Protein AF-A0A1Q3KVF8-F1 (afdb_monomer_lite)

Foldseek 3Di:
DDDDDDDDDDDDDDDDDDDDDDDDDDDDDDPDPPDPPPDPPDDDPVCVQQQDDDPDDCVPDDDDDDDPVVVVVLVCCCPVPNPPPGDSVSRVVSVVVVVCVVCVVVQQVVCCVPPVDGPD

pLDDT: mean 76.24, std 22.69, range [33.97, 98.19]

Structure (mmCIF, N/CA/C/O backbone):
data_AF-A0A1Q3KVF8-F1
#
_entry.id   AF-A0A1Q3KVF8-F1
#
loop_
_atom_site.group_PDB
_atom_site.id
_atom_site.type_symbol
_atom_site.label_atom_id
_atom_site.label_alt_id
_atom_site.label_comp_id
_atom_site.label_asym_id
_atom_site.label_entity_id
_atom_site.label_seq_id
_atom_site.pdbx_PDB_ins_code
_atom_site.Cartn_x
_atom_site.Cartn_y
_atom_site.Cartn_z
_atom_site.occupancy
_atom_site.B_iso_or_equiv
_atom_site.auth_seq_id
_atom_site.auth_comp_id
_atom_site.auth_asym_id
_atom_site.auth_atom_id
_atom_site.pdbx_PDB_model_num
ATOM 1 N N . MET A 1 1 ? 2.516 54.856 -35.756 1.00 39.66 1 MET A N 1
ATOM 2 C CA . MET A 1 1 ? 1.933 54.719 -37.108 1.00 39.66 1 MET A CA 1
ATOM 3 C C . MET A 1 1 ? 2.712 53.660 -37.894 1.00 39.66 1 MET A C 1
ATOM 5 O O . MET A 1 1 ? 3.912 53.811 -38.022 1.00 39.66 1 MET A O 1
ATOM 9 N N . ARG A 1 2 ? 2.005 52.617 -38.367 1.00 35.19 2 ARG A N 1
ATOM 10 C CA . ARG A 1 2 ? 2.134 51.897 -39.661 1.00 35.19 2 ARG A CA 1
ATOM 11 C C . ARG A 1 2 ? 3.485 51.283 -40.130 1.00 35.19 2 ARG A C 1
ATOM 13 O O . ARG A 1 2 ? 4.301 51.990 -40.691 1.00 35.19 2 ARG A O 1
ATOM 20 N N . THR A 1 3 ? 3.531 49.934 -40.060 1.00 38.31 3 THR A N 1
ATOM 21 C CA . THR A 1 3 ? 3.854 48.908 -41.114 1.00 38.31 3 THR A CA 1
ATOM 22 C C . THR A 1 3 ? 5.202 48.955 -41.875 1.00 38.31 3 THR A C 1
ATOM 24 O O . THR A 1 3 ? 5.653 50.016 -42.259 1.00 38.31 3 THR A O 1
ATOM 27 N N . ALA A 1 4 ? 5.872 47.838 -42.213 1.00 43.12 4 ALA A N 1
ATOM 28 C CA . ALA A 1 4 ? 5.341 46.706 -42.984 1.00 43.12 4 ALA A CA 1
ATOM 29 C C . ALA A 1 4 ? 6.137 45.382 -42.850 1.00 43.12 4 ALA A C 1
ATOM 31 O O . ALA A 1 4 ? 7.331 45.360 -42.573 1.00 43.12 4 ALA A O 1
ATOM 32 N N . LEU A 1 5 ? 5.407 44.294 -43.116 1.00 44.28 5 LEU A N 1
ATOM 33 C CA . LEU A 1 5 ? 5.807 42.888 -43.190 1.00 44.28 5 LEU A CA 1
ATOM 34 C C . LEU A 1 5 ? 6.507 42.562 -44.523 1.00 44.28 5 LEU A C 1
ATOM 36 O O . LEU A 1 5 ? 6.031 42.954 -45.591 1.00 44.28 5 LEU A O 1
ATOM 40 N N . THR A 1 6 ? 7.576 41.772 -44.476 1.00 49.53 6 THR A N 1
ATOM 41 C CA . THR A 1 6 ? 8.239 41.167 -45.640 1.00 49.53 6 THR A CA 1
ATOM 42 C C . THR A 1 6 ? 7.433 39.970 -46.161 1.00 49.53 6 THR A C 1
ATOM 44 O O . THR A 1 6 ? 7.231 38.981 -45.460 1.00 49.53 6 THR A O 1
ATOM 47 N N . LYS A 1 7 ? 6.963 40.050 -47.413 1.00 49.44 7 LYS A N 1
ATOM 48 C CA . LYS A 1 7 ? 6.320 38.939 -48.135 1.00 49.44 7 LYS A CA 1
ATOM 49 C C . LYS A 1 7 ? 7.381 37.962 -48.652 1.00 49.44 7 LYS A C 1
ATOM 51 O O . LYS A 1 7 ? 8.204 38.341 -49.481 1.00 49.44 7 LYS A O 1
ATOM 56 N N . VAL A 1 8 ? 7.307 36.698 -48.237 1.00 48.56 8 VAL A N 1
ATOM 57 C CA . VAL A 1 8 ? 7.974 35.579 -48.921 1.00 48.56 8 VAL A CA 1
ATOM 58 C C . VAL A 1 8 ? 7.082 35.138 -50.083 1.00 48.56 8 VAL A C 1
ATOM 60 O O . VAL A 1 8 ? 5.923 34.776 -49.890 1.00 48.56 8 VAL A O 1
ATOM 63 N N . SER A 1 9 ? 7.615 35.221 -51.300 1.00 46.47 9 SER A N 1
ATOM 64 C CA . SER A 1 9 ? 6.986 34.734 -52.530 1.00 46.47 9 SER A CA 1
ATOM 65 C C . SER A 1 9 ? 7.298 33.249 -52.699 1.00 46.47 9 SER A C 1
ATOM 67 O O . SER A 1 9 ? 8.468 32.875 -52.698 1.00 46.47 9 SER A O 1
ATOM 69 N N . ASN A 1 10 ? 6.271 32.412 -52.854 1.00 48.25 10 ASN A N 1
ATOM 70 C CA . ASN A 1 10 ? 6.420 30.984 -53.125 1.00 48.25 10 ASN A CA 1
ATOM 71 C C . ASN A 1 10 ? 5.680 30.650 -54.430 1.00 48.25 10 ASN A C 1
ATOM 73 O O . ASN A 1 10 ? 4.451 30.645 -54.473 1.00 48.25 10 ASN A O 1
ATOM 77 N N . GLN A 1 11 ? 6.432 30.423 -55.508 1.00 44.78 11 GLN A N 1
ATOM 78 C CA . GLN A 1 11 ? 5.911 29.940 -56.792 1.00 44.78 11 GLN A CA 1
ATOM 79 C C . GLN A 1 11 ? 6.045 28.406 -56.847 1.00 44.78 11 GLN A C 1
ATOM 81 O O . GLN A 1 11 ? 7.060 27.876 -56.389 1.00 44.78 11 GLN A O 1
ATOM 86 N N . PRO A 1 12 ? 5.069 27.666 -57.404 1.00 48.16 12 PRO A N 1
ATOM 87 C CA . PRO A 1 12 ? 5.106 26.208 -57.414 1.00 48.16 12 PRO A CA 1
ATOM 88 C C . PRO A 1 12 ? 6.083 25.661 -58.467 1.00 48.16 12 PRO A C 1
ATOM 90 O O . PRO A 1 12 ? 6.035 26.019 -59.646 1.00 48.16 12 PRO A O 1
ATOM 93 N N . ILE A 1 13 ? 6.942 24.728 -58.050 1.00 46.59 13 ILE A N 1
ATOM 94 C CA . ILE A 1 13 ? 7.839 23.972 -58.933 1.00 46.59 13 ILE A CA 1
ATOM 95 C C . ILE A 1 13 ? 7.005 22.945 -59.716 1.00 46.59 13 ILE A C 1
ATOM 97 O O . ILE A 1 13 ? 6.416 22.033 -59.137 1.00 46.59 13 ILE A O 1
ATOM 101 N N . LYS A 1 14 ? 6.959 23.074 -61.048 1.00 48.66 14 LYS A N 1
ATOM 102 C CA . LYS A 1 14 ? 6.334 22.087 -61.945 1.00 48.66 14 LYS A CA 1
ATOM 103 C C . LYS A 1 14 ? 7.222 20.844 -62.053 1.00 48.66 14 LYS A C 1
ATOM 105 O O . LYS A 1 14 ? 8.349 20.936 -62.533 1.00 48.66 14 LYS A O 1
ATOM 110 N N . THR A 1 15 ? 6.712 19.673 -61.678 1.00 43.94 15 THR A N 1
ATOM 111 C CA . THR A 1 15 ? 7.424 18.396 -61.843 1.00 43.94 15 THR A CA 1
ATOM 112 C C . THR A 1 15 ? 7.044 17.709 -63.161 1.00 43.94 15 THR A C 1
ATOM 114 O O . THR A 1 15 ? 5.877 17.608 -63.541 1.00 43.94 15 THR A O 1
ATOM 117 N N . LYS A 1 16 ? 8.063 17.263 -63.905 1.00 47.97 16 LYS A N 1
ATOM 118 C CA . LYS A 1 16 ? 7.956 16.609 -65.218 1.00 47.97 16 LYS A CA 1
ATOM 119 C C . LYS A 1 16 ? 7.699 15.108 -65.032 1.00 47.97 16 LYS A C 1
ATOM 121 O O . LYS A 1 16 ? 8.445 14.429 -64.334 1.00 47.97 16 LYS A O 1
ATOM 126 N N . LYS A 1 17 ? 6.648 14.584 -65.668 1.00 44.81 17 LYS A N 1
ATOM 127 C CA . LYS A 1 17 ? 6.232 13.172 -65.600 1.00 44.81 17 LYS A CA 1
ATOM 128 C C . LYS A 1 17 ? 7.192 12.297 -66.425 1.00 44.81 17 LYS A C 1
ATOM 130 O O . LYS A 1 17 ? 7.297 12.491 -67.635 1.00 44.81 17 LYS A O 1
ATOM 135 N N . MET A 1 18 ? 7.875 11.338 -65.797 1.00 42.97 18 MET A N 1
ATOM 136 C CA . MET A 1 18 ? 8.712 10.338 -66.482 1.00 42.97 18 MET A CA 1
ATOM 137 C C . MET A 1 18 ? 7.965 9.004 -66.639 1.00 42.97 18 MET A C 1
ATOM 139 O O . MET A 1 18 ? 7.259 8.563 -65.732 1.00 42.97 18 MET A O 1
ATOM 143 N N . LYS A 1 19 ? 8.085 8.392 -67.826 1.00 43.38 19 LYS A N 1
ATOM 144 C CA . LYS A 1 19 ? 7.436 7.129 -68.224 1.00 43.38 19 LYS A CA 1
ATOM 145 C C . LYS A 1 19 ? 8.142 5.925 -67.583 1.00 43.38 19 LYS A C 1
ATOM 147 O O . LYS A 1 19 ? 9.366 5.870 -67.551 1.00 43.38 19 LYS A O 1
ATOM 152 N N . LYS A 1 20 ? 7.355 4.956 -67.108 1.00 39.41 20 LYS A N 1
ATOM 153 C CA . LYS A 1 20 ? 7.798 3.723 -66.439 1.00 39.41 20 LYS A CA 1
ATOM 154 C C . LYS A 1 20 ? 8.087 2.640 -67.490 1.00 39.41 20 LYS A C 1
ATOM 156 O O . LYS A 1 20 ? 7.173 2.242 -68.206 1.00 39.41 20 LYS A O 1
ATOM 161 N N . ILE A 1 21 ? 9.334 2.177 -67.586 1.00 41.50 21 ILE A N 1
ATOM 162 C CA . ILE A 1 21 ? 9.707 0.956 -68.320 1.00 41.50 21 ILE A CA 1
ATOM 163 C C . ILE A 1 21 ? 9.616 -0.212 -67.331 1.00 41.50 21 ILE A C 1
ATOM 165 O O . ILE A 1 21 ? 10.204 -0.156 -66.254 1.00 41.50 21 ILE A O 1
ATOM 169 N N . ILE A 1 22 ? 8.837 -1.240 -67.671 1.00 40.69 22 ILE A N 1
ATOM 170 C CA . ILE A 1 22 ? 8.714 -2.479 -66.893 1.00 40.69 22 ILE A CA 1
ATOM 171 C C . ILE A 1 22 ? 9.781 -3.448 -67.404 1.00 40.69 22 ILE A C 1
ATOM 173 O O . ILE A 1 22 ? 9.711 -3.882 -68.550 1.00 40.69 22 ILE A O 1
ATOM 177 N N . LEU A 1 23 ? 10.745 -3.802 -66.552 1.00 33.97 23 LEU A N 1
ATOM 178 C CA . LEU A 1 23 ? 11.651 -4.929 -66.768 1.00 33.97 23 LEU A CA 1
ATOM 179 C C . LEU A 1 23 ? 11.324 -5.998 -65.718 1.00 33.97 23 LEU A C 1
ATOM 181 O O . LEU A 1 23 ? 11.519 -5.788 -64.522 1.00 33.97 23 LEU A O 1
ATOM 185 N N . PHE A 1 24 ? 10.759 -7.118 -66.169 1.00 40.00 24 PHE A N 1
ATOM 186 C CA . PHE A 1 24 ? 10.416 -8.275 -65.341 1.00 40.00 24 PHE A CA 1
ATOM 187 C C . PHE A 1 24 ? 11.704 -8.972 -64.868 1.00 40.00 24 PHE A C 1
ATOM 189 O O . PHE A 1 24 ? 12.281 -9.792 -65.577 1.00 40.00 24 PHE A O 1
ATOM 196 N N . GLY A 1 25 ? 12.157 -8.627 -63.662 1.00 37.78 25 GLY A N 1
ATOM 197 C CA . GLY A 1 25 ? 13.224 -9.310 -62.933 1.00 37.78 25 GLY A CA 1
ATOM 198 C C . GLY A 1 25 ? 12.641 -10.050 -61.732 1.00 37.78 25 GLY A C 1
ATOM 199 O O . GLY A 1 25 ? 12.130 -9.441 -60.797 1.00 37.78 25 GLY A O 1
ATOM 200 N N . ARG A 1 26 ? 12.685 -11.379 -61.777 1.00 47.97 26 ARG A N 1
ATOM 201 C CA . ARG A 1 26 ? 12.183 -12.300 -60.752 1.00 47.97 26 ARG A CA 1
ATOM 202 C C . ARG A 1 26 ? 13.132 -12.262 -59.541 1.00 47.97 26 ARG A C 1
ATOM 204 O O . ARG A 1 26 ? 14.124 -12.980 -59.520 1.00 47.97 26 ARG A O 1
ATOM 211 N N . GLY A 1 27 ? 12.849 -11.407 -5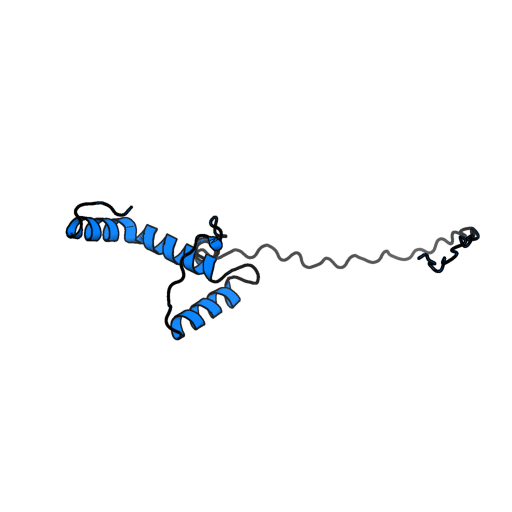8.558 1.00 40.50 27 GLY A N 1
ATOM 212 C CA . GLY A 1 27 ? 13.580 -11.309 -57.288 1.00 40.50 27 GLY A CA 1
ATOM 213 C C . GLY A 1 27 ? 12.616 -11.435 -56.109 1.00 40.50 27 GLY A C 1
ATOM 214 O O . GLY A 1 27 ? 11.602 -10.745 -56.072 1.00 40.50 27 GLY A O 1
ATOM 215 N N . LYS A 1 28 ? 12.892 -12.369 -55.192 1.00 43.09 28 LYS A N 1
ATOM 216 C CA . LYS A 1 28 ? 12.077 -12.662 -54.001 1.00 43.09 28 LYS A CA 1
ATOM 217 C C . LYS A 1 28 ? 11.804 -11.388 -53.186 1.00 43.09 28 LYS A C 1
ATOM 219 O O . LYS A 1 28 ? 12.716 -10.603 -52.950 1.00 43.09 28 LYS A O 1
ATOM 224 N N . ALA A 1 29 ? 10.555 -11.222 -52.749 1.00 45.75 29 ALA A N 1
ATOM 225 C CA . ALA A 1 29 ? 10.142 -10.174 -51.822 1.00 45.75 29 ALA A CA 1
ATOM 226 C C . ALA A 1 29 ? 10.964 -10.232 -50.515 1.00 45.75 29 ALA A C 1
ATOM 228 O O . ALA A 1 29 ? 11.311 -11.337 -50.081 1.00 45.75 29 ALA A O 1
ATOM 229 N N . PRO A 1 30 ? 11.261 -9.089 -49.868 1.00 44.06 30 PRO A N 1
ATOM 230 C CA . PRO A 1 30 ? 11.793 -9.084 -48.513 1.00 44.06 30 PRO A CA 1
ATOM 231 C C . PRO A 1 30 ? 10.769 -9.746 -47.593 1.00 44.06 30 PRO A C 1
ATOM 233 O O . PRO A 1 30 ? 9.615 -9.328 -47.536 1.00 44.06 30 PRO A O 1
ATOM 236 N N . GLN A 1 31 ? 11.182 -10.809 -46.911 1.00 43.25 31 GLN A N 1
ATOM 237 C CA . GLN A 1 31 ? 10.412 -11.366 -45.810 1.00 43.25 31 GLN A CA 1
ATOM 238 C C . GLN A 1 31 ? 10.387 -10.306 -44.705 1.00 43.25 31 GLN A C 1
ATOM 240 O O . GLN A 1 31 ? 11.449 -9.870 -44.256 1.00 43.25 31 GLN A O 1
ATOM 245 N N . GLU A 1 32 ? 9.195 -9.869 -44.294 1.00 49.62 32 GLU A N 1
ATOM 246 C CA . GLU A 1 32 ? 9.015 -9.237 -42.989 1.00 49.62 32 GLU A CA 1
ATOM 247 C C . GLU A 1 32 ? 9.594 -10.198 -41.956 1.00 49.62 32 GLU A C 1
ATOM 249 O O . GLU A 1 32 ? 9.121 -11.325 -41.803 1.00 49.62 32 GLU A O 1
ATOM 254 N N . VAL A 1 33 ? 10.665 -9.776 -41.289 1.00 52.41 33 VAL A N 1
ATOM 255 C CA . VAL A 1 33 ? 11.145 -10.452 -40.088 1.00 52.41 33 VAL A CA 1
ATOM 256 C C . VAL A 1 33 ? 9.964 -10.435 -39.119 1.00 52.41 33 VAL A C 1
ATOM 258 O O . VAL A 1 33 ? 9.521 -9.339 -38.762 1.00 52.41 33 VAL A O 1
ATOM 261 N N . PRO A 1 34 ? 9.404 -11.589 -38.717 1.00 44.72 34 PRO A N 1
ATOM 262 C CA . PRO A 1 34 ? 8.356 -11.584 -37.720 1.00 44.72 34 PRO A CA 1
ATOM 263 C C . PRO A 1 34 ? 8.993 -11.042 -36.446 1.00 44.72 34 PRO A C 1
ATOM 265 O O . PRO A 1 34 ? 9.913 -11.641 -35.886 1.00 44.72 34 PRO A O 1
ATOM 268 N N . THR A 1 35 ? 8.532 -9.871 -36.011 1.00 52.06 35 THR A N 1
ATOM 269 C CA . THR A 1 35 ? 8.745 -9.414 -34.642 1.00 52.06 35 THR A CA 1
ATOM 270 C C . THR A 1 35 ? 8.339 -10.579 -33.741 1.00 52.06 35 THR A C 1
ATOM 272 O O . THR A 1 35 ? 7.242 -11.109 -33.948 1.00 52.06 35 THR A O 1
ATOM 275 N N . PRO A 1 36 ? 9.179 -11.036 -32.795 1.00 47.72 36 PRO A N 1
ATOM 276 C CA . PRO A 1 36 ? 8.752 -12.039 -31.838 1.00 47.72 36 PRO A CA 1
ATOM 277 C C 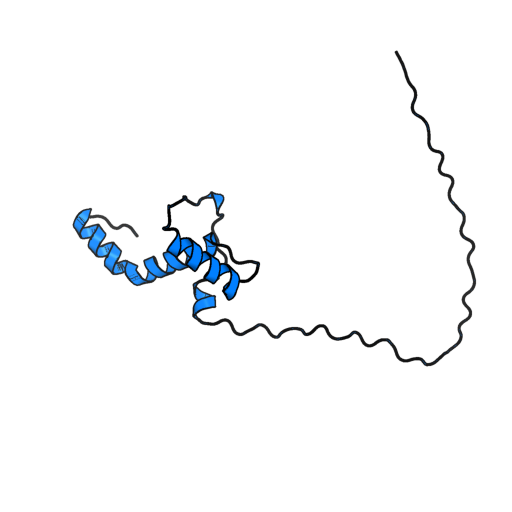. PRO A 1 36 ? 7.528 -11.490 -31.105 1.00 47.72 36 PRO A C 1
ATOM 279 O O . PRO A 1 36 ? 7.640 -10.620 -30.245 1.00 47.72 36 PRO A O 1
ATOM 282 N N . GLN A 1 37 ? 6.342 -11.957 -31.490 1.00 56.72 37 GLN A N 1
ATOM 283 C CA . GLN A 1 37 ? 5.145 -11.807 -30.686 1.00 56.72 37 GLN A CA 1
ATOM 284 C C . GLN A 1 37 ? 5.389 -12.706 -29.483 1.00 56.72 37 GLN A C 1
ATOM 286 O O . GLN A 1 37 ? 5.202 -13.921 -29.544 1.00 56.72 37 GLN A O 1
ATOM 291 N N . VAL A 1 38 ? 5.944 -12.110 -28.430 1.00 56.25 38 VAL A N 1
ATOM 292 C CA . VAL A 1 38 ? 6.119 -12.753 -27.135 1.00 56.25 38 VAL A CA 1
ATOM 293 C C . VAL A 1 38 ? 4.724 -13.202 -26.716 1.00 56.25 38 VAL A C 1
ATOM 295 O O . VAL A 1 38 ? 3.845 -12.370 -26.496 1.00 56.25 38 VAL A O 1
ATOM 298 N N . ALA A 1 39 ? 4.492 -14.516 -26.689 1.00 58.47 39 ALA A N 1
ATOM 299 C CA . ALA A 1 39 ? 3.280 -15.075 -26.107 1.00 58.47 39 ALA A CA 1
ATOM 300 C C . ALA A 1 39 ? 3.087 -14.436 -24.720 1.00 58.47 39 ALA A C 1
ATOM 302 O O . ALA A 1 39 ? 4.081 -14.313 -23.997 1.00 58.47 39 ALA A O 1
ATOM 303 N N . PRO A 1 40 ? 1.873 -13.983 -24.348 1.00 60.41 40 PRO A N 1
ATOM 304 C CA . PRO A 1 40 ? 1.679 -13.293 -23.081 1.00 60.41 40 PRO A CA 1
ATOM 305 C C . PRO A 1 40 ? 2.185 -14.197 -21.958 1.00 60.41 40 PRO A C 1
ATOM 307 O O . PRO A 1 40 ? 1.711 -15.323 -21.796 1.00 60.41 40 PRO A O 1
ATOM 310 N N . ALA A 1 41 ? 3.201 -13.723 -21.237 1.00 66.81 41 ALA A N 1
ATOM 311 C CA . ALA A 1 41 ? 3.764 -14.443 -20.111 1.00 66.81 41 ALA A CA 1
ATOM 312 C C . ALA A 1 41 ? 2.632 -14.768 -19.128 1.00 66.81 41 ALA A C 1
ATOM 314 O O . ALA A 1 41 ? 1.820 -13.903 -18.789 1.00 66.81 41 ALA A O 1
ATOM 315 N N . VAL A 1 42 ? 2.544 -16.032 -18.710 1.00 76.75 42 VAL A N 1
ATOM 316 C CA . VAL A 1 42 ? 1.548 -16.470 -17.731 1.00 76.75 42 VAL A CA 1
ATOM 317 C C . VAL A 1 42 ? 1.856 -15.762 -16.415 1.00 76.75 42 VAL A C 1
ATOM 319 O O . VAL A 1 42 ? 2.828 -16.100 -15.743 1.00 76.75 42 VAL A O 1
ATOM 322 N N . LYS A 1 43 ? 1.035 -14.769 -16.063 1.00 79.81 43 LYS A N 1
ATOM 323 C CA . LYS A 1 43 ? 1.173 -14.024 -14.810 1.00 79.81 43 LYS A CA 1
ATOM 324 C C . LYS A 1 43 ? 0.997 -14.952 -13.619 1.00 79.81 43 LYS A C 1
ATOM 326 O O . LYS A 1 43 ? 0.050 -15.746 -13.565 1.00 79.81 43 LYS A O 1
ATOM 331 N N . THR A 1 44 ? 1.873 -14.818 -12.633 1.00 88.19 44 THR A N 1
ATOM 332 C CA . THR A 1 44 ? 1.741 -15.550 -11.372 1.00 88.19 44 THR A CA 1
ATOM 333 C C . THR A 1 44 ? 0.486 -15.122 -10.603 1.00 88.19 44 THR A C 1
ATOM 335 O O . THR A 1 44 ? -0.063 -14.035 -10.801 1.00 88.19 44 THR A O 1
ATOM 338 N N . LYS A 1 45 ? 0.033 -15.957 -9.653 1.00 91.38 45 LYS A N 1
ATOM 339 C CA . LYS A 1 45 ? -1.040 -15.574 -8.715 1.00 91.38 45 LYS A CA 1
ATOM 340 C C . LYS A 1 45 ? -0.712 -14.258 -8.000 1.00 91.38 45 LYS A C 1
ATOM 342 O O . LYS A 1 45 ? -1.604 -13.445 -7.803 1.00 91.38 45 LYS A O 1
ATOM 347 N N . TYR A 1 46 ? 0.558 -14.052 -7.650 1.00 93.56 46 TYR A N 1
ATOM 348 C CA . TYR A 1 46 ? 1.031 -12.832 -7.005 1.00 93.56 46 TYR A CA 1
ATOM 349 C C . TYR A 1 46 ? 0.846 -11.605 -7.906 1.00 93.56 46 TYR A C 1
ATOM 351 O O . TYR A 1 46 ? 0.214 -10.634 -7.494 1.00 93.56 46 TYR A O 1
ATOM 359 N N . GLU A 1 47 ? 1.309 -11.674 -9.156 1.00 92.31 47 GLU A N 1
ATOM 360 C CA . GLU A 1 47 ? 1.137 -10.584 -10.124 1.00 92.31 47 GLU A CA 1
ATOM 361 C C . GLU A 1 47 ? -0.330 -10.225 -10.346 1.00 92.31 47 GLU A C 1
ATOM 363 O O . GLU A 1 47 ? -0.695 -9.050 -10.377 1.00 92.31 47 GLU A O 1
ATOM 368 N N . ASN A 1 48 ? -1.186 -11.242 -10.444 1.00 91.56 48 ASN A N 1
ATOM 369 C CA . ASN A 1 48 ? -2.616 -11.046 -10.652 1.00 91.56 48 ASN A CA 1
ATOM 370 C C . ASN A 1 48 ? -3.311 -10.375 -9.466 1.00 91.56 48 ASN A C 1
ATOM 372 O O . ASN A 1 48 ? -4.371 -9.789 -9.663 1.00 91.56 48 ASN A O 1
ATOM 376 N N . VAL A 1 49 ? -2.758 -10.469 -8.254 1.00 93.12 49 VAL A N 1
ATOM 377 C CA . VAL A 1 49 ? -3.317 -9.821 -7.061 1.00 93.12 49 VAL A CA 1
ATOM 378 C C . VAL A 1 49 ? -2.766 -8.405 -6.899 1.00 93.12 49 VAL A C 1
ATOM 380 O O . VAL A 1 49 ? -3.561 -7.484 -6.731 1.00 93.12 49 VAL A O 1
ATOM 383 N N . PHE A 1 50 ? -1.445 -8.216 -6.997 1.00 95.31 50 PHE A N 1
ATOM 384 C CA . PHE A 1 50 ? -0.781 -6.977 -6.562 1.00 95.31 50 PHE A CA 1
ATOM 385 C C . PHE A 1 50 ? -0.408 -5.988 -7.674 1.00 95.31 50 PHE A C 1
ATOM 387 O O . PHE A 1 50 ? -0.039 -4.854 -7.375 1.00 95.31 50 PHE A O 1
ATOM 394 N N . PHE A 1 51 ? -0.538 -6.375 -8.944 1.00 93.69 51 PHE A N 1
ATOM 395 C CA . PHE A 1 51 ? -0.258 -5.506 -10.097 1.00 93.69 51 PHE A CA 1
ATOM 396 C C . PHE A 1 51 ? -1.504 -5.265 -10.955 1.00 93.69 51 PHE A C 1
ATOM 398 O O . PHE A 1 51 ? -1.451 -5.230 -12.188 1.00 93.69 51 PHE A O 1
ATOM 405 N N . LYS A 1 52 ? -2.653 -5.102 -10.292 1.00 91.38 52 LYS A N 1
ATOM 406 C CA . LYS A 1 52 ? -3.884 -4.624 -10.928 1.00 91.38 52 LYS A CA 1
ATOM 407 C C . LYS A 1 52 ? -3.820 -3.109 -11.081 1.00 91.38 52 LYS A C 1
ATOM 409 O O . LYS A 1 52 ? -3.274 -2.415 -10.224 1.00 91.38 52 LYS A O 1
ATOM 414 N N . LYS A 1 53 ? -4.409 -2.602 -12.162 1.00 88.31 53 LYS A N 1
ATOM 415 C CA . LYS A 1 53 ? -4.599 -1.164 -12.350 1.00 88.31 53 LYS A CA 1
ATOM 416 C C . LYS A 1 53 ? -5.582 -0.641 -11.308 1.00 88.31 53 LYS A C 1
ATOM 418 O O . LYS A 1 53 ? -6.648 -1.226 -11.135 1.00 88.31 53 LYS A O 1
ATOM 423 N N . ALA A 1 54 ? -5.212 0.443 -10.632 1.00 79.25 54 ALA A N 1
ATOM 424 C CA . ALA A 1 54 ? -6.087 1.081 -9.659 1.00 79.25 54 ALA A CA 1
ATOM 425 C C . ALA A 1 54 ? -7.235 1.791 -10.389 1.00 79.25 54 ALA A C 1
ATOM 427 O O . ALA A 1 54 ? -7.012 2.555 -11.330 1.00 79.25 54 ALA A O 1
ATOM 428 N N . GLU A 1 55 ? -8.467 1.563 -9.937 1.00 75.38 55 GLU A N 1
ATOM 429 C CA . GLU A 1 55 ? -9.659 2.255 -10.454 1.00 75.38 55 GLU A CA 1
ATOM 430 C C . GLU A 1 55 ? -9.733 3.711 -9.961 1.00 75.38 55 GLU A C 1
ATOM 432 O O . GLU A 1 55 ? -10.460 4.543 -10.507 1.00 75.38 55 GLU A O 1
ATOM 437 N N . ILE A 1 56 ? -8.955 4.030 -8.925 1.00 73.31 56 ILE A N 1
ATOM 438 C CA . ILE A 1 56 ? -8.945 5.319 -8.248 1.00 73.31 56 ILE A CA 1
ATOM 439 C C . ILE A 1 56 ? -7.781 6.158 -8.772 1.00 73.31 56 ILE A C 1
ATOM 441 O O . ILE A 1 56 ? -6.635 5.715 -8.839 1.00 73.31 56 ILE A O 1
ATOM 445 N N . SER A 1 57 ? -8.056 7.422 -9.099 1.00 71.75 57 SER A N 1
ATOM 446 C CA . SER A 1 57 ? -6.992 8.354 -9.464 1.00 71.75 57 SER A CA 1
ATOM 447 C C . SER A 1 57 ? -6.114 8.673 -8.248 1.00 71.75 57 SER A C 1
AT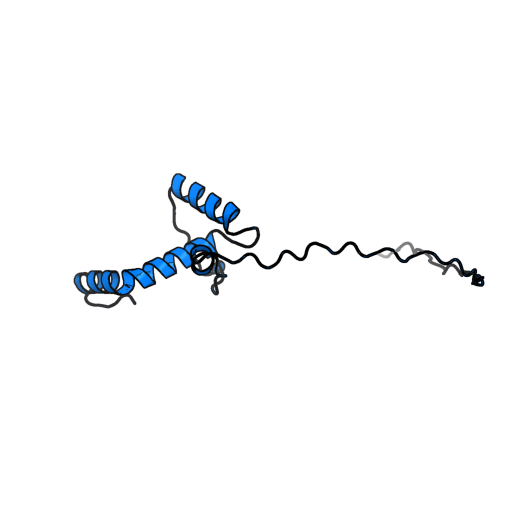OM 449 O O . SER A 1 57 ? -6.627 8.989 -7.176 1.00 71.75 57 SER A O 1
ATOM 451 N N . THR A 1 58 ? -4.793 8.728 -8.421 1.00 68.88 58 THR A N 1
ATOM 452 C CA . THR A 1 58 ? -3.844 9.103 -7.351 1.00 68.88 58 THR A CA 1
ATOM 453 C C . THR A 1 58 ? -4.177 10.450 -6.684 1.00 68.88 58 THR A C 1
ATOM 455 O O . THR A 1 58 ? -3.796 10.696 -5.543 1.00 68.88 58 THR A O 1
ATOM 458 N N . ARG A 1 59 ? -4.932 11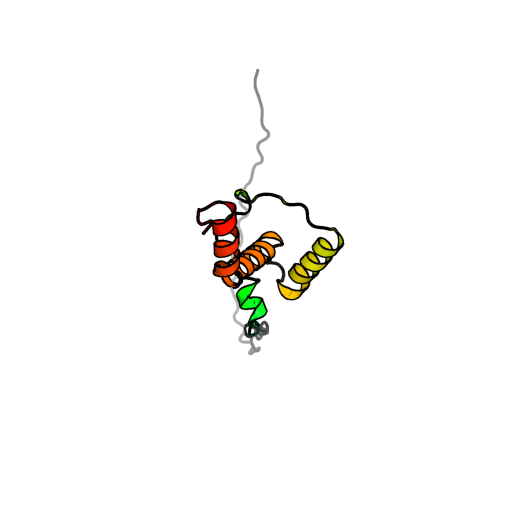.327 -7.363 1.00 73.31 59 ARG A N 1
ATOM 459 C CA . ARG A 1 59 ? -5.320 12.664 -6.879 1.00 73.31 59 ARG A CA 1
ATOM 460 C C . ARG A 1 59 ? -6.284 12.650 -5.689 1.00 73.31 59 ARG A C 1
ATOM 462 O O . ARG A 1 59 ? -6.368 13.658 -4.997 1.00 73.31 59 ARG A O 1
ATOM 469 N N . SER A 1 60 ? -6.989 11.547 -5.441 1.00 80.44 60 SER A N 1
ATOM 470 C CA . SER A 1 60 ? -7.825 11.368 -4.242 1.00 80.44 60 SER A CA 1
ATOM 471 C C . SER A 1 60 ? -7.101 10.640 -3.106 1.00 80.44 60 SER A C 1
ATOM 473 O O . SER A 1 60 ? -7.684 10.426 -2.044 1.00 80.44 60 SER A O 1
ATOM 475 N N . GLY A 1 61 ? -5.840 10.253 -3.319 1.00 81.88 61 GLY A N 1
ATOM 476 C CA . GLY A 1 61 ? -5.021 9.594 -2.312 1.00 81.88 61 GLY A CA 1
ATOM 477 C C . GLY A 1 61 ? -4.593 10.530 -1.179 1.00 81.88 61 GLY A C 1
ATOM 478 O O . GLY A 1 61 ? -4.626 11.756 -1.292 1.00 81.88 61 GLY A O 1
ATOM 479 N N . LYS A 1 62 ? -4.139 9.929 -0.076 1.00 87.25 62 LYS A N 1
ATOM 480 C CA . LYS A 1 62 ? -3.478 10.626 1.035 1.00 87.25 62 LYS A CA 1
ATOM 481 C C . LYS A 1 62 ? -2.037 10.139 1.150 1.00 87.25 62 LYS A C 1
ATOM 483 O O . LYS A 1 62 ? -1.780 8.944 1.053 1.00 87.25 62 LYS A O 1
ATOM 488 N N . GLY A 1 63 ? -1.105 11.066 1.366 1.00 89.25 63 GLY A N 1
ATOM 489 C CA . GLY A 1 63 ? 0.298 10.734 1.605 1.00 89.25 63 GLY A CA 1
ATOM 490 C C . GLY A 1 63 ? 0.507 10.186 3.016 1.00 89.25 63 GLY A C 1
ATOM 491 O O . GLY A 1 63 ? 0.010 10.760 3.984 1.00 89.25 63 GLY A O 1
ATOM 492 N N . VAL A 1 64 ? 1.265 9.098 3.127 1.00 92.75 64 VAL A N 1
ATOM 493 C CA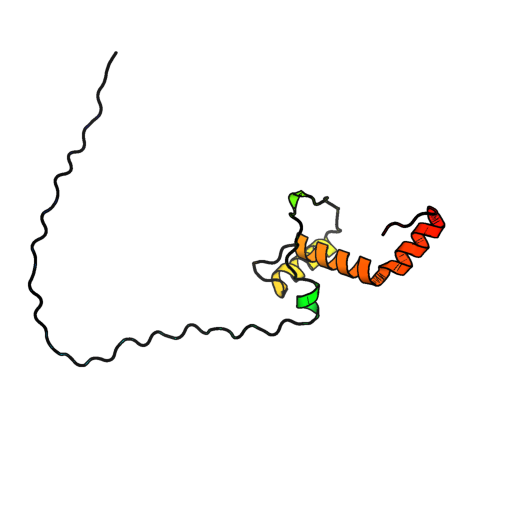 . VAL A 1 64 ? 1.718 8.527 4.402 1.00 92.75 64 VAL A CA 1
ATOM 494 C C . VAL A 1 64 ? 3.232 8.350 4.369 1.00 92.75 64 VAL A C 1
ATOM 496 O O . VAL A 1 64 ? 3.812 8.096 3.315 1.00 92.75 64 VAL A O 1
ATOM 499 N N . TYR A 1 65 ? 3.884 8.487 5.521 1.00 95.88 65 TYR A N 1
ATOM 500 C CA . TYR A 1 65 ? 5.318 8.232 5.627 1.00 95.88 65 TYR A CA 1
ATOM 501 C C . TYR A 1 65 ? 5.587 6.730 5.716 1.00 95.88 65 TYR A C 1
ATOM 503 O O . TYR A 1 65 ? 4.960 6.020 6.500 1.00 95.88 65 TYR A O 1
ATOM 511 N N . ILE A 1 66 ? 6.562 6.260 4.941 1.00 95.00 66 ILE A N 1
ATOM 512 C CA . ILE A 1 66 ? 7.059 4.883 4.973 1.00 95.00 66 ILE A CA 1
ATOM 513 C C . ILE A 1 66 ? 8.547 4.939 5.317 1.00 95.00 66 ILE A C 1
ATOM 515 O O . ILE A 1 66 ? 9.268 5.821 4.851 1.00 95.00 66 ILE A O 1
ATOM 519 N N . ARG A 1 67 ? 9.016 4.003 6.150 1.00 97.62 67 ARG A N 1
ATOM 520 C CA . ARG A 1 67 ? 10.442 3.898 6.493 1.00 97.62 67 ARG A CA 1
ATOM 521 C C . ARG A 1 67 ? 11.289 3.679 5.238 1.00 97.62 67 ARG A C 1
ATOM 523 O O . ARG A 1 67 ? 10.859 2.983 4.317 1.00 97.62 67 ARG A O 1
ATOM 530 N N . LYS A 1 68 ? 12.500 4.240 5.223 1.00 97.56 68 LYS A N 1
ATOM 531 C CA . LYS A 1 68 ? 13.402 4.249 4.059 1.00 97.56 68 LYS A CA 1
ATOM 532 C C . LYS A 1 68 ? 13.636 2.848 3.490 1.00 97.56 68 LYS A C 1
ATOM 534 O O . LYS A 1 68 ? 13.503 2.646 2.288 1.00 97.56 68 LYS A O 1
ATOM 539 N N . GLU A 1 69 ? 13.884 1.871 4.354 1.00 98.19 69 GLU A N 1
ATOM 540 C CA . GLU A 1 69 ? 14.179 0.486 3.970 1.00 98.19 69 GLU A CA 1
ATOM 541 C C . GLU A 1 69 ? 12.978 -0.190 3.292 1.00 98.19 69 GLU A C 1
ATOM 543 O O . GLU A 1 69 ? 13.131 -1.018 2.394 1.00 98.19 69 GLU A O 1
ATOM 548 N N . PHE A 1 70 ? 11.762 0.161 3.715 1.00 97.69 70 PHE A N 1
ATOM 549 C CA . PHE A 1 70 ? 10.534 -0.360 3.116 1.00 97.69 70 PHE A CA 1
ATOM 550 C C . PHE A 1 70 ? 10.255 0.313 1.785 1.00 97.69 70 PHE A C 1
ATOM 552 O O . PHE A 1 70 ? 9.933 -0.375 0.822 1.00 97.69 70 PHE A O 1
ATOM 559 N N . HIS A 1 71 ? 10.439 1.630 1.710 1.00 96.88 71 HIS A N 1
ATOM 560 C CA . HIS A 1 71 ? 10.307 2.362 0.460 1.00 96.88 71 HIS A CA 1
ATOM 561 C C . HIS A 1 71 ? 11.248 1.800 -0.619 1.00 96.88 71 HIS A C 1
ATOM 563 O O . HIS A 1 71 ? 10.801 1.496 -1.721 1.00 96.88 71 HIS A O 1
ATOM 569 N N . GLU A 1 72 ? 12.527 1.584 -0.296 1.00 97.19 72 GLU A N 1
ATOM 570 C CA . GLU A 1 72 ? 13.509 0.997 -1.223 1.00 97.19 72 GLU A CA 1
ATOM 571 C C . GLU A 1 72 ? 13.084 -0.396 -1.706 1.00 97.19 72 GLU A C 1
ATOM 573 O O . GLU A 1 72 ? 13.099 -0.667 -2.908 1.00 97.19 72 GLU A O 1
ATOM 578 N N . ARG A 1 73 ? 12.633 -1.262 -0.791 1.00 97.75 73 ARG A N 1
ATOM 579 C CA . ARG A 1 73 ? 12.173 -2.612 -1.137 1.00 97.75 73 ARG A CA 1
ATOM 580 C C . ARG A 1 73 ? 10.919 -2.599 -2.010 1.00 97.75 73 ARG A C 1
ATOM 582 O O . ARG A 1 73 ? 10.845 -3.356 -2.973 1.00 97.75 73 ARG A O 1
ATOM 589 N N . ILE A 1 74 ? 9.945 -1.749 -1.692 1.00 96.81 74 ILE A N 1
ATOM 590 C CA . ILE A 1 74 ? 8.717 -1.627 -2.484 1.00 96.81 74 ILE A CA 1
ATOM 591 C C . ILE A 1 74 ? 9.053 -1.116 -3.885 1.00 96.81 74 ILE A C 1
ATOM 593 O O . ILE A 1 74 ? 8.580 -1.680 -4.867 1.00 96.81 74 ILE A O 1
ATOM 597 N N . MET A 1 75 ? 9.922 -0.109 -3.993 1.00 95.62 75 MET A N 1
ATOM 598 C CA . MET A 1 75 ? 10.364 0.385 -5.294 1.00 95.62 75 MET A CA 1
ATOM 599 C C . MET A 1 75 ? 11.042 -0.720 -6.105 1.00 95.62 75 MET A C 1
ATOM 601 O O . MET A 1 75 ? 10.747 -0.859 -7.286 1.00 95.62 75 MET A O 1
ATOM 605 N N . GLN A 1 76 ? 11.895 -1.553 -5.506 1.00 96.06 76 GLN A N 1
ATOM 606 C CA . GLN A 1 76 ? 12.482 -2.695 -6.220 1.00 96.06 76 GLN A CA 1
ATOM 607 C C . GLN A 1 76 ? 11.419 -3.676 -6.732 1.00 96.06 76 GLN A C 1
ATOM 609 O O . GLN A 1 76 ? 11.492 -4.093 -7.884 1.00 96.06 76 GLN A O 1
ATOM 614 N N . ILE A 1 77 ? 10.412 -4.004 -5.917 1.00 96.19 77 ILE A N 1
ATOM 615 C CA . ILE A 1 77 ? 9.303 -4.880 -6.326 1.00 96.19 77 ILE A CA 1
ATOM 616 C C . ILE A 1 77 ? 8.565 -4.292 -7.532 1.00 96.19 77 ILE A C 1
ATOM 618 O O . ILE A 1 77 ? 8.358 -4.989 -8.525 1.00 96.19 77 ILE A O 1
ATOM 622 N N . VAL A 1 78 ? 8.216 -3.006 -7.466 1.00 95.62 78 VAL A N 1
ATOM 623 C CA . VAL A 1 78 ? 7.482 -2.318 -8.534 1.00 95.62 78 VAL A CA 1
ATOM 624 C C . VAL A 1 78 ? 8.272 -2.329 -9.842 1.00 95.62 78 VAL A C 1
ATOM 626 O O . VAL A 1 78 ? 7.727 -2.734 -10.861 1.00 95.62 78 VAL A O 1
ATOM 629 N N . HIS A 1 79 ? 9.559 -1.975 -9.820 1.00 93.38 79 HIS A N 1
ATOM 630 C CA . HIS A 1 79 ? 10.354 -1.908 -11.051 1.00 93.38 79 HIS A CA 1
ATOM 631 C C . HIS A 1 79 ? 10.704 -3.283 -11.631 1.00 93.38 79 HIS A C 1
ATOM 633 O O . HIS A 1 79 ? 10.749 -3.432 -12.849 1.00 93.38 79 HIS A O 1
ATOM 639 N N . VAL A 1 80 ? 10.991 -4.280 -10.787 1.00 93.88 80 VAL A N 1
ATOM 640 C CA . VAL A 1 80 ? 11.460 -5.597 -11.255 1.00 93.88 80 VAL A CA 1
ATOM 641 C C . VAL A 1 80 ? 10.298 -6.489 -11.686 1.00 93.88 80 VAL A C 1
ATOM 643 O O . VAL A 1 80 ? 10.430 -7.219 -12.664 1.00 93.88 80 VAL A O 1
ATOM 646 N N . ILE A 1 81 ? 9.172 -6.446 -10.966 1.00 93.06 81 ILE A N 1
ATOM 647 C CA . ILE A 1 81 ? 8.023 -7.333 -11.213 1.00 93.06 81 ILE A CA 1
ATOM 648 C C . ILE A 1 81 ? 6.917 -6.606 -11.985 1.00 93.06 81 ILE A C 1
ATOM 650 O O . ILE A 1 81 ? 6.287 -7.196 -12.858 1.00 93.06 81 ILE A O 1
ATOM 654 N N . GLY A 1 82 ? 6.674 -5.331 -11.679 1.00 86.81 82 GLY A N 1
ATOM 655 C CA . GLY A 1 82 ? 5.556 -4.574 -12.242 1.00 86.81 82 GLY A CA 1
ATOM 656 C C . GLY A 1 82 ? 5.756 -4.055 -13.664 1.00 86.81 82 GLY A C 1
ATOM 657 O O . GLY A 1 82 ? 4.772 -3.757 -14.341 1.00 86.81 82 GLY A O 1
ATOM 658 N N . GLY A 1 83 ? 7.001 -3.969 -14.135 1.00 84.06 83 GLY A N 1
ATOM 659 C CA . GLY A 1 83 ? 7.325 -3.403 -15.446 1.00 84.06 83 GLY A CA 1
ATOM 660 C C . GLY A 1 83 ? 7.117 -1.884 -15.517 1.00 84.06 83 GLY A C 1
ATOM 661 O O . GLY A 1 83 ? 6.991 -1.214 -14.495 1.00 84.06 83 GLY A O 1
ATOM 662 N N . GLU A 1 84 ? 7.100 -1.331 -16.734 1.00 78.62 84 GLU A N 1
ATOM 663 C CA . GLU A 1 84 ? 7.071 0.128 -16.961 1.00 78.62 84 GLU A CA 1
ATOM 664 C C . GLU A 1 84 ? 5.763 0.804 -16.525 1.00 78.62 84 GLU A C 1
ATOM 666 O O . GLU A 1 84 ? 5.763 1.982 -16.173 1.00 78.62 84 GLU A O 1
ATOM 671 N N . ASP A 1 85 ? 4.656 0.062 -16.511 1.00 82.69 85 ASP A N 1
ATOM 672 C CA . ASP A 1 85 ? 3.328 0.626 -16.267 1.00 82.69 85 ASP A CA 1
ATOM 673 C C . ASP A 1 85 ? 2.889 0.561 -14.800 1.00 82.69 85 ASP A C 1
ATOM 675 O O . ASP A 1 85 ? 1.843 1.118 -14.458 1.00 82.69 85 ASP A O 1
ATOM 679 N N . ALA A 1 86 ? 3.620 -0.147 -13.938 1.00 90.50 86 ALA A N 1
ATOM 680 C CA . ALA A 1 86 ? 3.252 -0.285 -12.536 1.00 90.50 86 ALA A CA 1
ATOM 681 C C . ALA A 1 86 ? 3.748 0.903 -11.717 1.00 90.50 86 ALA A C 1
ATOM 683 O O . ALA A 1 86 ? 4.923 1.270 -11.747 1.00 90.50 86 ALA A O 1
ATOM 684 N N . THR A 1 87 ? 2.856 1.471 -10.915 1.00 91.69 87 THR A N 1
ATOM 685 C CA . THR A 1 87 ? 3.202 2.571 -10.015 1.00 91.69 87 THR A CA 1
ATOM 686 C C . THR A 1 87 ? 3.302 2.109 -8.565 1.00 91.69 87 THR A C 1
ATOM 688 O O . THR A 1 87 ? 2.636 1.169 -8.129 1.00 91.69 87 THR A O 1
ATOM 691 N N . LEU A 1 88 ? 4.099 2.839 -7.776 1.00 92.81 88 LEU A N 1
ATOM 692 C CA . LEU A 1 88 ? 4.157 2.675 -6.321 1.00 92.81 88 LEU A CA 1
ATOM 693 C C . LEU A 1 88 ? 2.764 2.774 -5.681 1.00 92.81 88 LEU A C 1
ATOM 695 O O . LEU A 1 88 ? 2.453 2.022 -4.761 1.00 92.81 88 LEU A O 1
ATOM 699 N N . PHE A 1 89 ? 1.937 3.698 -6.180 1.00 91.94 89 PHE A N 1
ATOM 700 C CA . PHE A 1 89 ? 0.572 3.897 -5.705 1.00 91.94 89 PHE A CA 1
ATOM 701 C C . PHE A 1 89 ? -0.293 2.659 -5.946 1.00 91.94 89 PHE A C 1
ATOM 703 O O . PHE A 1 89 ? -0.865 2.149 -4.992 1.00 91.94 89 PHE A O 1
ATOM 710 N N . GLU A 1 90 ? -0.344 2.146 -7.179 1.00 92.81 90 GLU A N 1
ATOM 711 C CA . GLU A 1 90 ? -1.145 0.960 -7.518 1.00 92.81 90 GLU A CA 1
ATOM 712 C C . GLU A 1 90 ? -0.717 -0.265 -6.708 1.00 92.81 90 GLU A C 1
ATOM 714 O O . GLU A 1 90 ? -1.559 -0.998 -6.194 1.00 92.81 90 GLU A O 1
ATOM 719 N N . TYR A 1 91 ? 0.591 -0.480 -6.551 1.00 95.38 91 TYR A N 1
ATOM 720 C CA . TYR A 1 91 ? 1.085 -1.606 -5.765 1.00 95.38 91 TYR A CA 1
ATOM 721 C C . TYR A 1 91 ? 0.662 -1.497 -4.293 1.00 95.38 91 TYR A C 1
ATOM 723 O O . TYR A 1 91 ? 0.159 -2.463 -3.720 1.00 95.38 91 TYR A O 1
ATOM 731 N N . LEU A 1 92 ? 0.822 -0.319 -3.681 1.00 95.25 92 LEU A N 1
ATOM 732 C CA . LEU A 1 92 ? 0.401 -0.096 -2.297 1.00 95.25 92 LEU A CA 1
ATOM 733 C C . LEU A 1 92 ? -1.116 -0.203 -2.124 1.00 95.25 92 LEU A C 1
ATOM 735 O O . LEU A 1 92 ? -1.560 -0.776 -1.133 1.00 95.25 92 LEU A O 1
ATOM 739 N N . ASP A 1 93 ? -1.896 0.301 -3.078 1.00 94.00 93 ASP A N 1
ATOM 740 C CA . ASP A 1 93 ? -3.356 0.201 -3.068 1.00 94.00 93 ASP A CA 1
ATOM 741 C C . ASP A 1 93 ? -3.806 -1.266 -3.075 1.00 94.00 93 ASP A C 1
ATOM 743 O O . ASP A 1 93 ? -4.566 -1.686 -2.203 1.00 94.00 93 ASP A O 1
ATOM 747 N N . ASN A 1 94 ? -3.232 -2.090 -3.960 1.00 95.50 94 ASN A N 1
ATOM 748 C CA . ASN A 1 94 ? -3.537 -3.521 -4.008 1.00 95.50 94 ASN A CA 1
ATOM 749 C C . ASN A 1 94 ? -3.102 -4.265 -2.734 1.00 95.50 94 ASN A C 1
ATOM 751 O O . ASN A 1 94 ? -3.825 -5.140 -2.260 1.00 95.50 94 ASN A O 1
ATOM 755 N N . VAL A 1 95 ? -1.940 -3.925 -2.162 1.00 96.56 95 VAL A N 1
ATOM 756 C CA . VAL A 1 95 ? -1.471 -4.511 -0.892 1.00 96.56 95 VAL A CA 1
ATOM 757 C C . VAL A 1 95 ? -2.427 -4.179 0.253 1.00 96.56 95 VAL A C 1
ATOM 759 O O . VAL A 1 95 ? -2.751 -5.052 1.057 1.00 96.56 95 VAL A O 1
ATOM 762 N N . LEU A 1 96 ? -2.898 -2.934 0.330 1.00 96.25 96 LEU A N 1
ATOM 763 C CA . LEU A 1 96 ? -3.848 -2.515 1.357 1.00 96.25 96 LEU A CA 1
ATOM 764 C C . LEU A 1 96 ? -5.221 -3.162 1.151 1.00 96.25 96 LEU A C 1
ATOM 766 O O . LEU A 1 96 ? -5.809 -3.638 2.120 1.00 96.25 96 LEU A O 1
ATOM 770 N N . ALA A 1 97 ? -5.707 -3.235 -0.089 1.00 95.56 97 ALA A N 1
ATOM 771 C CA . ALA A 1 97 ? -6.967 -3.895 -0.415 1.00 95.56 97 ALA A CA 1
ATOM 772 C C . ALA A 1 97 ? -6.954 -5.381 -0.017 1.00 95.56 97 ALA A C 1
ATOM 774 O O . ALA A 1 97 ? -7.892 -5.854 0.624 1.00 95.56 97 ALA A O 1
ATOM 775 N N . ASP A 1 98 ? -5.875 -6.100 -0.338 1.00 97.00 98 ASP A N 1
ATOM 776 C CA . ASP A 1 98 ? -5.697 -7.505 0.042 1.00 97.00 98 ASP A CA 1
ATOM 777 C C . ASP A 1 98 ? -5.602 -7.683 1.565 1.00 97.00 98 ASP A C 1
ATOM 779 O O . ASP A 1 98 ? -6.247 -8.568 2.131 1.00 97.00 98 ASP A O 1
ATOM 783 N N . HIS A 1 99 ? -4.874 -6.796 2.252 1.00 97.81 99 HIS A N 1
ATOM 784 C CA . HIS A 1 99 ? -4.788 -6.803 3.711 1.00 97.81 99 HIS A CA 1
ATOM 785 C C . HIS A 1 99 ? -6.162 -6.588 4.363 1.00 97.81 99 HIS A C 1
ATOM 787 O O . HIS A 1 99 ? -6.551 -7.356 5.244 1.00 97.81 99 HIS A O 1
ATOM 793 N N . PHE A 1 100 ? -6.931 -5.592 3.913 1.00 97.69 100 PHE A N 1
ATOM 794 C CA . PHE A 1 100 ? -8.270 -5.339 4.445 1.00 97.69 100 PHE A CA 1
ATOM 795 C C . PHE A 1 100 ? -9.241 -6.478 4.150 1.00 97.69 100 PHE A C 1
ATOM 797 O O . PHE A 1 100 ? -10.043 -6.814 5.016 1.00 97.69 100 PHE A O 1
ATOM 804 N N . ALA A 1 101 ? -9.163 -7.097 2.971 1.00 96.69 101 ALA A N 1
ATOM 805 C CA . ALA A 1 101 ? -9.989 -8.252 2.640 1.00 96.69 101 ALA A CA 1
ATOM 806 C C . ALA A 1 101 ? -9.641 -9.469 3.513 1.00 96.69 101 ALA A C 1
ATOM 808 O O . ALA A 1 101 ? -10.541 -10.124 4.036 1.00 96.69 101 ALA A O 1
ATOM 809 N N . THR A 1 102 ? -8.348 -9.741 3.705 1.00 97.81 102 THR A N 1
ATOM 810 C CA . THR A 1 102 ? -7.855 -10.887 4.485 1.00 97.81 102 THR A CA 1
ATOM 811 C C . THR A 1 102 ? -8.173 -10.753 5.973 1.00 97.81 102 THR A C 1
ATOM 813 O O . THR A 1 102 ? -8.536 -11.736 6.612 1.00 97.81 102 THR A O 1
ATOM 816 N N . HIS A 1 103 ? -8.077 -9.541 6.523 1.00 98.12 103 HIS A N 1
ATOM 817 C CA . HIS A 1 103 ? -8.231 -9.283 7.959 1.00 98.12 103 HIS A CA 1
ATOM 818 C C . HIS A 1 103 ? -9.548 -8.585 8.320 1.00 98.12 103 HIS A C 1
ATOM 820 O O . HIS A 1 103 ? -9.676 -8.039 9.418 1.00 98.12 103 HIS A O 1
ATOM 826 N N . LYS A 1 104 ? -10.536 -8.580 7.415 1.00 97.50 104 LYS A N 1
ATOM 827 C CA . LYS A 1 104 ? -11.793 -7.836 7.587 1.00 97.50 104 LYS A CA 1
ATOM 828 C C . LYS A 1 104 ? -12.467 -8.136 8.923 1.00 97.50 104 LYS A C 1
ATOM 830 O O . LYS A 1 104 ? -12.796 -7.211 9.665 1.00 97.50 104 LYS A O 1
ATOM 835 N N . ASP A 1 105 ? -12.654 -9.413 9.237 1.00 97.56 105 ASP A N 1
ATOM 836 C CA . ASP A 1 105 ? -13.397 -9.840 10.425 1.00 97.56 105 ASP A CA 1
ATOM 837 C C . ASP A 1 105 ? -12.644 -9.505 11.720 1.00 97.56 105 ASP A C 1
ATOM 839 O O . ASP A 1 105 ? -13.240 -9.023 12.687 1.00 97.56 105 ASP A O 1
ATOM 843 N N . GLU A 1 106 ? -11.320 -9.683 11.722 1.00 98.00 106 GLU A N 1
ATOM 844 C CA . GLU A 1 106 ? -10.446 -9.352 12.853 1.00 98.00 106 GLU A CA 1
ATOM 845 C C . GLU A 1 106 ? -10.467 -7.847 13.137 1.00 98.00 106 GLU A C 1
ATOM 847 O O . GLU A 1 106 ? -10.710 -7.422 14.270 1.00 98.00 106 GLU A O 1
ATOM 852 N N . ILE A 1 107 ? -10.278 -7.031 12.096 1.00 98.06 107 ILE A N 1
ATOM 853 C CA . ILE A 1 107 ? -10.309 -5.570 12.203 1.00 98.06 107 ILE A CA 1
ATOM 854 C C . ILE A 1 107 ? -11.697 -5.106 12.668 1.00 98.06 107 ILE A C 1
ATOM 856 O O . ILE A 1 107 ? -11.782 -4.293 13.588 1.00 98.06 107 ILE A O 1
ATOM 860 N N . SER A 1 108 ? -12.778 -5.647 12.092 1.00 97.44 108 SER A N 1
ATOM 861 C CA . SER A 1 108 ? -14.161 -5.305 12.475 1.00 97.44 108 SER A CA 1
ATOM 862 C C . SER A 1 108 ? -14.433 -5.616 13.946 1.00 97.44 108 SER A C 1
ATOM 864 O O . SER A 1 108 ? -15.029 -4.808 14.659 1.00 97.44 108 SER A O 1
ATOM 866 N N . THR A 1 109 ? -13.978 -6.779 14.417 1.00 97.38 109 THR A N 1
ATOM 867 C CA . THR A 1 109 ? -14.150 -7.216 15.809 1.00 97.38 109 THR A CA 1
ATOM 868 C C . THR A 1 109 ? -13.409 -6.283 16.764 1.00 97.38 109 THR A C 1
ATOM 870 O O . THR A 1 109 ? -14.028 -5.689 17.650 1.00 97.38 109 THR A O 1
ATOM 873 N N . LEU A 1 110 ? -12.113 -6.057 16.526 1.00 97.38 110 LEU A N 1
ATOM 874 C CA . LEU A 1 110 ? -11.288 -5.174 17.357 1.00 97.38 110 LEU A CA 1
ATOM 875 C C . LEU A 1 110 ? -11.799 -3.726 17.363 1.00 97.38 110 LEU A C 1
ATOM 877 O O . LEU A 1 110 ? -11.671 -3.020 18.368 1.00 97.38 110 LEU A O 1
ATOM 881 N N . TYR A 1 111 ? -12.374 -3.263 16.251 1.00 97.25 111 TYR A N 1
ATOM 882 C CA . TYR A 1 111 ? -12.945 -1.924 16.164 1.00 97.25 111 TYR A CA 1
ATOM 883 C C . TYR A 1 111 ? -14.251 -1.809 16.964 1.00 97.25 111 TYR A C 1
ATOM 885 O O . TYR A 1 111 ? -14.399 -0.871 17.753 1.00 97.25 111 TYR A O 1
ATOM 893 N N . LYS A 1 112 ? -15.158 -2.792 16.850 1.00 96.88 112 LYS A N 1
ATOM 894 C CA . LYS A 1 112 ? -16.419 -2.848 17.616 1.00 96.88 112 LYS A CA 1
ATOM 895 C C . LYS A 1 112 ? -16.183 -2.886 19.120 1.00 96.88 112 LYS A C 1
ATOM 897 O O . LYS A 1 112 ? -16.879 -2.192 19.859 1.00 96.88 112 LYS A O 1
ATOM 902 N N . GLU A 1 113 ? -15.183 -3.631 19.577 1.00 96.12 113 GLU A N 1
ATOM 903 C CA . GLU A 1 113 ? -14.826 -3.691 20.999 1.00 96.12 113 GLU A CA 1
ATOM 904 C C . GLU A 1 113 ? -14.407 -2.325 21.559 1.00 96.12 113 GLU A C 1
ATOM 906 O O . GLU A 1 113 ? -14.726 -1.993 22.701 1.00 96.12 113 GLU A O 1
ATOM 911 N N . LYS A 1 114 ? -13.724 -1.507 20.750 1.00 95.81 114 LYS A N 1
ATOM 912 C CA . LYS A 1 114 ? -13.187 -0.208 21.181 1.00 95.81 114 LYS A CA 1
ATOM 913 C C . LYS A 1 114 ? -14.144 0.960 20.957 1.00 95.81 114 LYS A C 1
ATOM 915 O O . LYS A 1 114 ? -14.150 1.892 21.757 1.00 95.81 114 LYS A O 1
ATOM 920 N N . TYR A 1 115 ? -14.942 0.915 19.891 1.00 93.12 115 TYR A N 1
ATOM 921 C CA . TYR A 1 115 ? -15.750 2.050 19.428 1.00 93.12 115 TYR A CA 1
ATOM 922 C C . TYR A 1 115 ? -17.249 1.746 19.286 1.00 93.12 115 TYR A C 1
ATOM 924 O O . TYR A 1 115 ? -18.016 2.653 18.978 1.00 93.12 115 TYR A O 1
ATOM 932 N N . LYS A 1 116 ? -17.697 0.511 19.564 1.00 91.12 116 LYS A N 1
ATOM 933 C CA . LYS A 1 116 ? -19.107 0.062 19.493 1.00 91.12 116 LYS A CA 1
ATOM 934 C C . LYS A 1 116 ? -19.787 0.286 18.132 1.00 91.12 116 LYS A C 1
ATOM 936 O O . LYS A 1 116 ? -21.013 0.273 18.047 1.00 91.12 116 LYS A O 1
ATOM 941 N N . THR A 1 117 ? -19.005 0.462 17.072 1.00 92.06 117 THR A N 1
ATOM 942 C CA . THR A 1 117 ? -19.457 0.622 15.682 1.00 92.06 117 THR A CA 1
ATOM 943 C C . THR A 1 117 ? -18.625 -0.261 14.755 1.00 92.06 117 THR A C 1
ATOM 945 O O . THR A 1 117 ? -17.590 -0.776 15.173 1.00 92.06 117 THR A O 1
ATOM 948 N N . ASP A 1 118 ? -19.077 -0.460 13.514 1.00 90.75 118 ASP A N 1
ATOM 949 C CA . ASP A 1 118 ? -18.278 -1.115 12.470 1.00 90.75 118 ASP A CA 1
ATOM 950 C C . ASP A 1 118 ? -17.476 -0.080 11.664 1.00 90.75 118 ASP A C 1
ATOM 952 O O . ASP A 1 118 ? -17.910 1.069 11.544 1.00 90.75 118 ASP A O 1
ATOM 956 N N . ILE A 1 119 ? -16.306 -0.477 11.157 1.00 93.62 119 ILE A N 1
ATOM 957 C CA . ILE A 1 119 ? -15.450 0.364 10.297 1.00 93.62 119 ILE A CA 1
ATOM 958 C C . ILE A 1 119 ? -15.602 0.028 8.807 1.00 93.62 119 ILE A C 1
ATOM 960 O O . ILE A 1 119 ? -15.274 0.866 7.966 1.00 93.62 119 ILE A O 1
ATOM 964 N N . PHE A 1 120 ? -16.097 -1.171 8.488 1.00 92.25 120 PHE A N 1
ATOM 965 C CA . PHE A 1 120 ? -16.387 -1.605 7.119 1.00 92.25 120 PHE A CA 1
ATOM 966 C C . PHE A 1 120 ? -17.873 -1.531 6.777 1.00 92.25 120 PHE A C 1
ATOM 968 O O . PHE A 1 120 ? -18.710 -1.530 7.708 1.00 92.25 120 PHE A O 1
#

Radius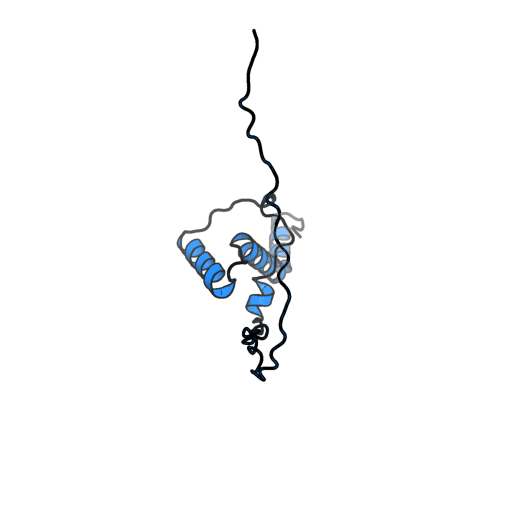 of gyration: 31.39 Å; chains: 1; bounding box: 34×71×90 Å

Sequence (120 aa):
MRTALTKVSNQPIKTKKMKKIILFGRGKAPQEVPTPQVAPAVKTKYENVFFKKAEISTRSGKGVYIRKEFHERIMQIVHVIGGEDATLFEYLDNVLADHFATHKDEISTLYKEKYKTDIF

Secondary structure (DSSP, 8-state):
----PPPPP-PPPPPPPPPPP------PPPP-------PPP---HHHHHHSPPPSS-GGG-------HHHHHHHHHHHHHHS-TT--HHHHHHHHHHHHHHHTHHHHHHHHHHHHSS---